Protein AF-A0A973MAS1-F1 (afdb_monomer_lite)

Foldseek 3Di:
DVVLQVQLVVLCVQLVVDPDNVSNVVSNVSSVVSVVVVVVVVVVVVVVVVVVVVVVVVVVVVVPPPPDD

Secondary structure (DSSP, 8-state):
-HHHHHHHHHHHHHHHH-SSHHHHHHHHHHHHHHHHHHHHHHHHHHHHHHHHHHHHHHHHHHHGGG---

Structure (mmCIF, N/CA/C/O backbone):
data_AF-A0A973MAS1-F1
#
_entry.id   AF-A0A973MAS1-F1
#
loop_
_atom_site.group_PDB
_atom_site.id
_atom_site.type_symbol
_atom_site.label_atom_id
_atom_site.label_alt_id
_atom_site.label_comp_id
_atom_site.label_asym_id
_atom_site.label_entity_id
_atom_site.label_seq_id
_atom_site.pdbx_PDB_ins_code
_atom_site.Cartn_x
_atom_site.Cartn_y
_atom_site.Cartn_z
_atom_site.occupancy
_atom_site.B_iso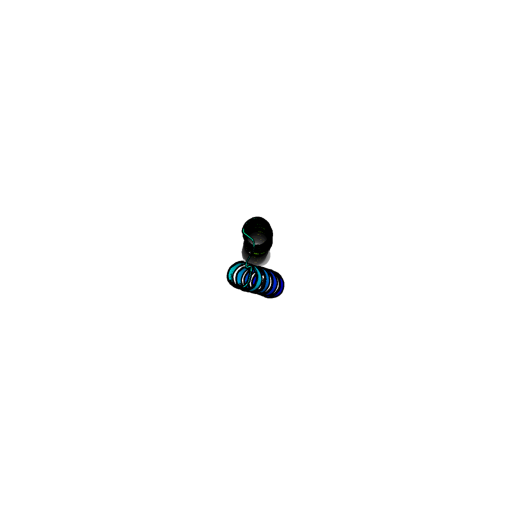_or_equiv
_atom_site.auth_seq_id
_atom_site.auth_comp_id
_atom_site.auth_asym_id
_atom_site.auth_atom_id
_atom_site.pdbx_PDB_model_num
ATOM 1 N N . MET A 1 1 ? 4.506 -4.494 -3.906 1.00 88.44 1 MET A N 1
ATOM 2 C CA . MET A 1 1 ? 3.098 -4.082 -3.712 1.00 88.44 1 MET A CA 1
ATOM 3 C C . MET A 1 1 ? 2.497 -4.806 -2.513 1.00 88.44 1 MET A C 1
ATOM 5 O O . MET A 1 1 ? 1.922 -4.156 -1.651 1.00 88.44 1 MET A O 1
ATOM 9 N N . GLN A 1 2 ? 2.755 -6.118 -2.394 1.00 93.25 2 GLN A N 1
ATOM 10 C CA . GLN A 1 2 ? 2.292 -6.992 -1.303 1.00 93.25 2 GLN A CA 1
ATOM 11 C C . GLN A 1 2 ? 2.442 -6.436 0.117 1.00 93.25 2 GLN A C 1
ATOM 13 O O . GLN A 1 2 ? 1.528 -6.589 0.914 1.00 93.25 2 GLN A O 1
ATOM 18 N N . PHE A 1 3 ? 3.553 -5.765 0.442 1.00 96.88 3 PHE A N 1
ATOM 19 C CA . PHE A 1 3 ? 3.725 -5.169 1.770 1.00 96.88 3 PHE A CA 1
ATOM 20 C C . PHE A 1 3 ? 2.634 -4.134 2.089 1.00 96.88 3 PHE A C 1
ATOM 22 O O . PHE A 1 3 ? 2.045 -4.177 3.163 1.00 96.88 3 PHE A O 1
ATOM 29 N N . PHE A 1 4 ? 2.334 -3.230 1.153 1.00 97.25 4 PHE A N 1
ATOM 30 C CA . PHE A 1 4 ? 1.306 -2.206 1.351 1.00 97.25 4 PHE A CA 1
ATOM 31 C C . PHE A 1 4 ? -0.091 -2.823 1.436 1.00 97.25 4 PHE A C 1
ATOM 33 O O . PHE A 1 4 ? -0.867 -2.432 2.301 1.00 97.25 4 PHE A O 1
ATOM 40 N N . LEU A 1 5 ? -0.372 -3.842 0.618 1.00 97.75 5 LEU A N 1
ATOM 41 C CA . LEU A 1 5 ? -1.633 -4.586 0.679 1.00 97.75 5 LEU A CA 1
ATOM 42 C C . LEU A 1 5 ? -1.809 -5.295 2.028 1.00 97.75 5 LEU A C 1
ATOM 44 O O . LEU A 1 5 ? -2.841 -5.135 2.664 1.00 97.75 5 LEU A O 1
ATOM 48 N N . ALA A 1 6 ? -0.770 -5.961 2.540 1.00 98.31 6 ALA A N 1
ATOM 49 C CA . ALA A 1 6 ? -0.819 -6.602 3.854 1.00 98.31 6 ALA A CA 1
ATOM 50 C C . ALA A 1 6 ? -1.082 -5.595 4.990 1.00 98.31 6 ALA A C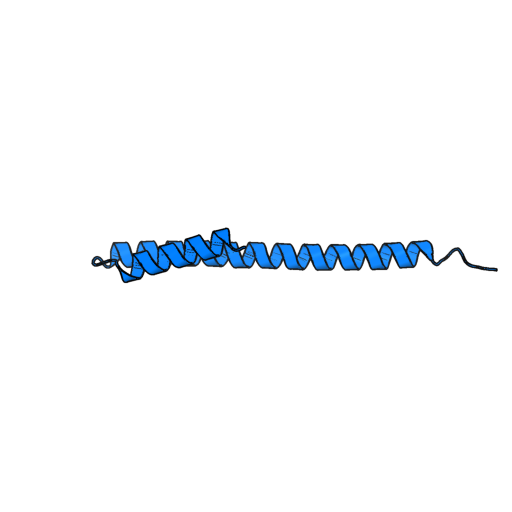 1
ATOM 52 O O . ALA A 1 6 ? -1.796 -5.895 5.945 1.00 98.31 6 ALA A O 1
ATOM 53 N N . ARG A 1 7 ? -0.530 -4.376 4.894 1.00 98.44 7 ARG A N 1
ATOM 54 C CA . ARG A 1 7 ? -0.809 -3.296 5.857 1.00 98.44 7 ARG A CA 1
ATOM 55 C C . ARG A 1 7 ? -2.238 -2.761 5.738 1.00 98.44 7 ARG A C 1
ATOM 57 O O . ARG A 1 7 ? -2.832 -2.449 6.769 1.00 98.44 7 ARG A O 1
ATOM 64 N N . ALA A 1 8 ?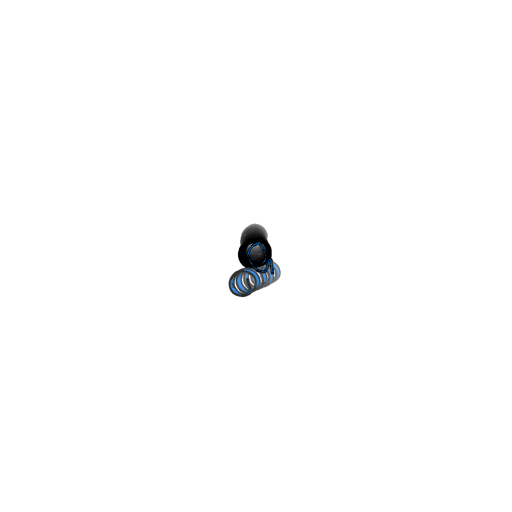 -2.782 -2.671 4.524 1.00 98.50 8 ALA A N 1
ATOM 65 C CA . ALA A 1 8 ? -4.177 -2.300 4.301 1.00 98.50 8 ALA A CA 1
ATOM 66 C C . ALA A 1 8 ? -5.129 -3.354 4.889 1.00 98.50 8 ALA A C 1
ATOM 68 O O . ALA A 1 8 ? -6.019 -3.009 5.663 1.00 98.50 8 ALA A O 1
ATOM 69 N N . ASP A 1 9 ? -4.874 -4.637 4.619 1.00 98.56 9 ASP A N 1
ATOM 70 C CA . ASP A 1 9 ? -5.665 -5.756 5.138 1.00 98.56 9 ASP A CA 1
ATOM 71 C C . ASP A 1 9 ? -5.653 -5.809 6.669 1.00 98.56 9 ASP A C 1
ATOM 73 O O . ASP A 1 9 ? -6.701 -5.990 7.292 1.00 98.56 9 ASP A O 1
ATOM 77 N N . GLN A 1 10 ? -4.485 -5.592 7.281 1.00 98.56 10 GLN A N 1
ATOM 78 C CA . GLN A 1 10 ? -4.352 -5.506 8.734 1.00 98.56 10 GLN A CA 1
ATOM 79 C C . GLN A 1 10 ? -5.181 -4.347 9.305 1.00 98.56 10 GLN A C 1
ATOM 81 O O . GLN A 1 10 ? -5.933 -4.535 10.258 1.00 98.56 10 GLN A O 1
ATOM 86 N N . ALA A 1 11 ? -5.083 -3.154 8.711 1.00 98.50 11 ALA A N 1
ATOM 87 C CA . ALA A 1 11 ? -5.843 -1.990 9.161 1.00 98.50 11 ALA A CA 1
ATOM 88 C C . ALA A 1 11 ? -7.360 -2.193 9.010 1.00 98.50 11 ALA A C 1
ATOM 90 O O . ALA A 1 11 ? -8.124 -1.773 9.880 1.00 98.50 11 ALA A O 1
ATOM 91 N N . ARG A 1 12 ? -7.797 -2.882 7.950 1.00 98.50 12 ARG A N 1
ATOM 92 C CA . ARG A 1 12 ? -9.195 -3.279 7.765 1.00 98.50 12 ARG A CA 1
ATOM 93 C C . ARG A 1 12 ? -9.649 -4.239 8.863 1.00 98.50 12 ARG A C 1
ATOM 95 O O . ARG A 1 12 ? -10.680 -4.003 9.482 1.00 98.50 12 ARG A O 1
ATOM 102 N N . ALA A 1 13 ? -8.868 -5.281 9.154 1.00 98.62 13 ALA A N 1
ATOM 103 C CA . ALA A 1 13 ? -9.185 -6.230 10.223 1.00 98.62 13 ALA A CA 1
ATOM 104 C C . ALA A 1 13 ? -9.294 -5.538 11.596 1.00 98.62 13 ALA A C 1
ATOM 106 O O . ALA A 1 13 ? -10.213 -5.817 12.364 1.00 98.62 13 ALA A O 1
ATOM 107 N N . GLU A 1 14 ? -8.405 -4.584 11.880 1.00 98.38 14 GLU A N 1
ATOM 108 C CA . GLU A 1 14 ? -8.463 -3.760 13.092 1.00 98.38 14 GLU A CA 1
ATOM 109 C C . GLU A 1 14 ? -9.710 -2.864 13.134 1.00 98.38 14 GLU A C 1
ATOM 111 O O . GLU A 1 14 ? -10.317 -2.716 14.194 1.00 98.38 14 GLU A O 1
ATOM 116 N N . ALA A 1 15 ? -10.129 -2.293 11.999 1.00 98.38 15 ALA A N 1
ATOM 117 C CA . ALA A 1 15 ? -11.359 -1.506 11.920 1.00 98.38 15 ALA A CA 1
ATOM 118 C C . ALA A 1 15 ? -12.606 -2.358 12.199 1.00 98.38 15 ALA A C 1
ATOM 120 O O . ALA A 1 15 ? -13.516 -1.910 12.897 1.00 98.38 15 ALA A O 1
ATOM 121 N N . GLU A 1 16 ? -12.653 -3.583 11.678 1.00 98.31 16 GLU A N 1
ATOM 122 C CA . GLU A 1 16 ? -13.769 -4.501 11.919 1.00 98.31 16 GLU A CA 1
ATOM 123 C C . GLU A 1 16 ? -13.828 -4.951 13.386 1.00 98.31 16 GLU A C 1
ATOM 125 O O . GLU A 1 16 ? -14.906 -4.987 13.979 1.00 98.31 16 GLU A O 1
ATOM 130 N N . ALA A 1 17 ? -12.672 -5.191 14.012 1.00 98.44 17 ALA A N 1
ATOM 131 C CA . ALA A 1 17 ? -12.583 -5.548 15.428 1.00 98.44 17 ALA A CA 1
ATOM 132 C C . ALA A 1 17 ? -12.832 -4.368 16.392 1.00 98.44 17 ALA A C 1
ATOM 134 O O . ALA A 1 17 ? -13.077 -4.583 17.581 1.00 98.44 17 ALA A O 1
ATOM 135 N N . ALA A 1 18 ? -12.752 -3.120 15.918 1.00 98.12 18 ALA A N 1
ATOM 136 C CA . ALA A 1 18 ? -12.904 -1.944 16.765 1.00 98.12 18 ALA A CA 1
ATOM 137 C C . ALA A 1 18 ? -14.326 -1.833 17.342 1.00 98.12 18 ALA A C 1
ATOM 139 O O . ALA A 1 18 ? -15.327 -1.875 16.624 1.00 98.12 18 ALA A O 1
ATOM 140 N N . THR A 1 19 ? -14.415 -1.616 18.653 1.00 98.06 19 THR A N 1
ATOM 141 C CA . THR A 1 19 ? -15.682 -1.382 19.369 1.00 98.06 19 THR A CA 1
ATOM 142 C C . THR A 1 19 ? -16.031 0.101 19.489 1.00 98.06 19 THR A C 1
ATOM 144 O O . THR A 1 19 ? -17.190 0.441 19.699 1.00 98.06 19 THR A O 1
ATOM 147 N N . LEU A 1 20 ? -15.041 0.985 19.329 1.00 98.56 20 LEU A N 1
ATOM 148 C CA . LEU A 1 20 ? -15.201 2.437 19.384 1.00 98.56 20 LEU A CA 1
ATOM 149 C C . LEU A 1 20 ? -15.134 3.036 17.977 1.00 98.56 20 LEU A C 1
ATOM 151 O O . LEU A 1 20 ? -14.205 2.754 17.217 1.00 98.56 20 LEU A O 1
ATOM 155 N N . ASP A 1 21 ? -16.070 3.927 17.658 1.00 98.25 21 ASP A N 1
ATOM 156 C CA . ASP A 1 21 ? -16.199 4.485 16.306 1.00 98.25 21 ASP A CA 1
ATOM 157 C C . ASP A 1 21 ? -14.976 5.290 15.860 1.00 98.25 21 ASP A C 1
ATOM 159 O O . ASP A 1 21 ? -14.499 5.122 14.740 1.00 98.25 21 ASP A O 1
ATOM 163 N N . HIS A 1 22 ? -14.394 6.096 16.749 1.00 97.75 22 HIS A N 1
ATOM 164 C CA . HIS A 1 22 ? -13.196 6.879 16.428 1.00 97.75 22 HIS A CA 1
ATOM 165 C C . HIS A 1 22 ? -11.964 5.994 16.159 1.00 97.75 22 HIS A C 1
ATOM 167 O O . HIS A 1 22 ? -11.085 6.363 15.378 1.00 97.75 22 HIS A O 1
ATOM 173 N N . VAL A 1 23 ? -11.897 4.807 16.775 1.00 98.25 23 VAL A N 1
ATOM 174 C CA . VAL A 1 23 ? -10.847 3.818 16.488 1.00 98.25 23 VAL A CA 1
ATOM 175 C C . VAL A 1 23 ? -11.091 3.202 15.113 1.00 98.25 23 VAL A C 1
ATOM 177 O O . VAL A 1 23 ? -10.180 3.191 14.286 1.00 98.25 23 VAL A O 1
ATOM 180 N N . ARG A 1 24 ? -12.332 2.783 14.830 1.00 98.69 24 ARG A N 1
ATOM 181 C CA . ARG A 1 24 ? -12.742 2.249 13.522 1.00 98.69 24 ARG A CA 1
ATOM 182 C C . ARG A 1 24 ? -12.415 3.221 12.390 1.00 98.69 24 ARG A C 1
ATOM 184 O O . ARG A 1 24 ? -11.825 2.827 11.387 1.00 98.69 24 ARG A O 1
ATOM 191 N N . GLU A 1 25 ? -12.758 4.495 12.555 1.00 98.56 25 GLU A N 1
ATOM 192 C CA . GLU A 1 25 ? -12.504 5.537 11.559 1.00 98.56 25 GLU A CA 1
ATOM 193 C C . GLU A 1 25 ? -11.003 5.745 11.320 1.00 98.56 25 GLU A C 1
ATOM 195 O O . GLU A 1 25 ? -10.546 5.807 10.174 1.00 98.56 25 GLU A O 1
ATOM 200 N N . ARG A 1 26 ? -10.202 5.794 12.393 1.00 98.50 26 ARG A N 1
ATOM 201 C CA . ARG A 1 26 ? -8.743 5.894 12.276 1.00 98.50 26 ARG A CA 1
ATOM 202 C C . ARG A 1 26 ? -8.154 4.693 11.532 1.00 98.50 26 ARG A C 1
ATOM 204 O O . ARG A 1 26 ? -7.279 4.892 10.687 1.00 98.50 26 ARG A O 1
ATOM 211 N N . CYS A 1 27 ? -8.623 3.480 11.818 1.00 98.56 27 CYS A N 1
ATOM 212 C CA . CYS A 1 27 ? -8.186 2.266 11.132 1.00 98.56 27 CYS A CA 1
ATOM 213 C C . CYS A 1 27 ? -8.575 2.287 9.643 1.00 98.56 27 CYS A C 1
ATOM 215 O O . CYS A 1 27 ? -7.711 2.061 8.801 1.00 98.56 27 CYS A O 1
ATOM 217 N N . ARG A 1 28 ? -9.801 2.700 9.292 1.00 98.56 28 ARG A N 1
ATOM 218 C CA . ARG A 1 28 ? -10.236 2.874 7.887 1.00 98.56 28 ARG A CA 1
ATOM 219 C C . ARG A 1 28 ? -9.407 3.909 7.126 1.00 98.56 28 ARG A C 1
ATOM 221 O O . ARG A 1 28 ? -9.050 3.706 5.970 1.00 98.56 28 ARG A O 1
ATOM 228 N N . ARG A 1 29 ? -9.037 5.019 7.771 1.00 98.69 29 ARG A N 1
ATOM 229 C CA . ARG A 1 29 ? -8.110 6.002 7.182 1.00 98.69 29 ARG A CA 1
ATOM 230 C C . ARG A 1 29 ? -6.723 5.408 6.932 1.00 98.69 29 ARG A C 1
ATOM 232 O O . ARG A 1 29 ? -6.096 5.729 5.927 1.00 98.69 29 ARG A O 1
ATOM 239 N N . SER A 1 30 ? -6.240 4.570 7.851 1.00 98.38 30 SER A N 1
ATOM 240 C CA . SER A 1 30 ? -4.970 3.852 7.697 1.00 98.38 30 SER A CA 1
ATOM 241 C C . SER A 1 30 ? -5.041 2.883 6.516 1.00 98.38 30 SER A C 1
ATOM 243 O O . SER A 1 30 ? -4.176 2.938 5.647 1.00 98.38 30 SER A O 1
ATOM 245 N N . GLU A 1 31 ? -6.100 2.071 6.431 1.00 98.62 31 GLU A N 1
ATOM 246 C CA . GLU A 1 31 ? -6.376 1.193 5.286 1.00 98.62 31 GLU A CA 1
ATOM 247 C C . GLU A 1 31 ? -6.325 1.975 3.969 1.00 98.62 31 GLU A C 1
ATOM 249 O O . GLU A 1 31 ? -5.533 1.639 3.092 1.00 98.62 31 GLU A O 1
ATOM 254 N N . ALA A 1 32 ? -7.087 3.067 3.858 1.00 98.62 32 ALA A N 1
ATOM 255 C CA . ALA A 1 32 ? -7.128 3.888 2.650 1.00 98.62 32 ALA A CA 1
ATOM 256 C C . ALA A 1 32 ? -5.743 4.436 2.253 1.00 98.62 32 ALA A C 1
ATOM 258 O O . ALA A 1 32 ? -5.388 4.436 1.072 1.00 98.62 32 ALA A O 1
ATOM 259 N N . ALA A 1 33 ? -4.937 4.871 3.227 1.00 98.69 33 ALA A N 1
ATOM 260 C CA . ALA A 1 33 ? -3.581 5.347 2.972 1.00 98.69 33 ALA A CA 1
ATOM 261 C C . ALA A 1 33 ? -2.662 4.228 2.451 1.00 98.69 33 ALA A C 1
ATOM 263 O O . ALA A 1 33 ? -1.896 4.449 1.510 1.00 98.69 33 ALA A O 1
ATOM 264 N N . TRP A 1 34 ? -2.746 3.025 3.025 1.00 98.50 34 TRP A N 1
ATOM 265 C CA . TRP A 1 34 ? -1.959 1.877 2.574 1.00 98.50 34 TRP A CA 1
ATOM 266 C C . TRP A 1 34 ? -2.377 1.395 1.184 1.00 98.50 34 TRP A C 1
ATOM 268 O O . TRP A 1 34 ? -1.505 1.158 0.347 1.00 98.50 34 TRP A O 1
ATOM 278 N N . SER A 1 35 ? -3.679 1.337 0.901 1.00 98.38 35 SER A N 1
ATOM 279 C CA . SER A 1 35 ? -4.199 0.995 -0.427 1.00 98.38 35 SER A CA 1
ATOM 280 C C . SER A 1 35 ? -3.721 1.988 -1.489 1.00 98.38 35 SER A C 1
ATOM 282 O O . SER A 1 35 ? -3.166 1.584 -2.507 1.00 98.38 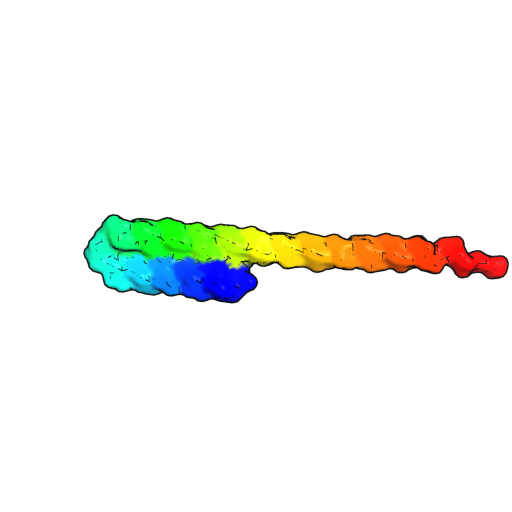35 SER A O 1
ATOM 284 N N . ALA A 1 36 ? -3.781 3.295 -1.213 1.00 98.50 36 ALA A N 1
ATOM 285 C CA . ALA A 1 36 ? -3.282 4.312 -2.141 1.00 98.50 36 ALA A CA 1
ATOM 286 C C . ALA A 1 36 ? -1.770 4.181 -2.429 1.00 98.50 36 ALA A C 1
ATOM 288 O O . ALA A 1 36 ? -1.308 4.465 -3.542 1.00 98.50 36 ALA A O 1
ATOM 289 N N . LEU A 1 37 ? -0.977 3.750 -1.439 1.00 98.25 37 LEU A N 1
ATOM 290 C CA . LEU A 1 37 ? 0.445 3.453 -1.631 1.00 98.25 37 LEU A CA 1
ATOM 291 C C . LEU A 1 37 ? 0.662 2.194 -2.474 1.00 98.25 37 LEU A C 1
ATOM 293 O O . LEU A 1 37 ? 1.558 2.198 -3.321 1.00 98.25 37 LEU A O 1
ATOM 297 N N . ALA A 1 38 ? -0.153 1.152 -2.285 1.00 98.38 38 ALA A N 1
ATOM 298 C CA . ALA A 1 38 ? -0.122 -0.043 -3.123 1.00 98.38 38 ALA A CA 1
ATOM 299 C C . ALA A 1 38 ? -0.383 0.315 -4.595 1.00 98.38 38 ALA A C 1
ATOM 301 O O . ALA A 1 38 ? 0.443 -0.008 -5.449 1.00 98.38 38 ALA A O 1
ATOM 302 N N . ASP A 1 39 ? -1.432 1.094 -4.867 1.00 97.94 39 ASP A N 1
ATOM 303 C CA . ASP A 1 39 ? -1.792 1.545 -6.216 1.00 97.94 39 ASP A CA 1
ATOM 304 C C . ASP A 1 39 ? -0.692 2.403 -6.849 1.00 97.94 39 ASP A C 1
ATOM 306 O O . ASP A 1 39 ? -0.382 2.310 -8.039 1.00 97.94 39 ASP A O 1
ATOM 310 N N . LYS A 1 40 ? -0.074 3.300 -6.070 1.00 97.75 40 LYS A N 1
ATOM 311 C CA . LYS A 1 40 ? 1.048 4.112 -6.558 1.00 97.75 40 LYS A CA 1
ATOM 312 C C . LYS A 1 40 ? 2.247 3.235 -6.920 1.00 97.75 40 LYS A C 1
ATOM 314 O O . LYS A 1 40 ? 2.902 3.490 -7.935 1.00 97.75 40 LYS A O 1
ATOM 319 N N . ALA A 1 41 ? 2.542 2.234 -6.100 1.00 97.19 41 ALA A N 1
ATOM 320 C CA . ALA A 1 41 ? 3.662 1.339 -6.321 1.00 97.19 41 ALA A CA 1
ATOM 321 C C . ALA A 1 41 ? 3.424 0.461 -7.566 1.00 97.19 41 ALA A C 1
ATOM 323 O O . ALA A 1 41 ? 4.315 0.377 -8.411 1.00 97.19 41 ALA A O 1
ATOM 324 N N . GLU A 1 42 ? 2.210 -0.067 -7.750 1.00 97.12 42 GLU A N 1
ATOM 325 C CA . GLU A 1 42 ? 1.831 -0.843 -8.939 1.00 97.12 42 GLU A CA 1
ATOM 326 C C . GLU A 1 42 ? 1.932 0.006 -10.214 1.00 97.12 42 GLU A C 1
ATOM 328 O O . GLU A 1 42 ? 2.549 -0.393 -11.203 1.00 97.12 42 GLU A O 1
ATOM 333 N N . ARG A 1 43 ? 1.406 1.238 -10.185 1.00 97.25 43 ARG A N 1
ATOM 334 C CA . ARG A 1 43 ? 1.544 2.173 -11.313 1.00 97.25 43 ARG A CA 1
ATOM 335 C C . ARG A 1 43 ? 3.005 2.441 -11.663 1.00 97.25 43 ARG A C 1
ATOM 337 O O . ARG A 1 43 ? 3.341 2.518 -12.841 1.00 97.25 43 ARG A O 1
ATOM 344 N N . SER A 1 44 ? 3.864 2.575 -10.656 1.00 96.69 44 SER A N 1
ATOM 345 C CA . SER A 1 44 ? 5.299 2.803 -10.853 1.00 96.69 44 SER A CA 1
ATOM 346 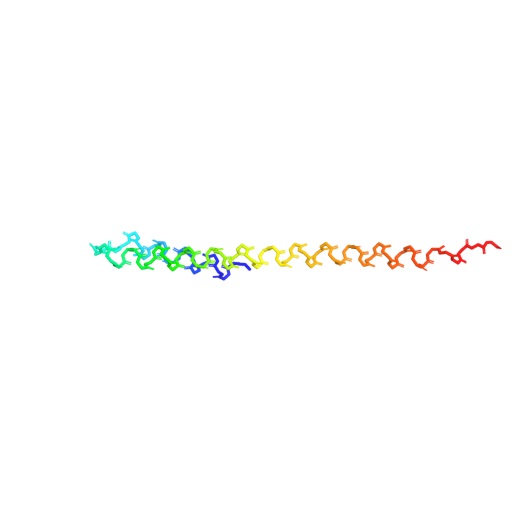C C . SER A 1 44 ? 6.005 1.588 -11.459 1.00 96.69 44 SER A C 1
ATOM 348 O O . SER A 1 44 ? 6.932 1.754 -12.246 1.00 96.69 44 SER A O 1
ATOM 350 N N . GLU A 1 45 ? 5.594 0.366 -11.114 1.00 96.25 45 GLU A N 1
ATOM 351 C CA . GLU A 1 45 ? 6.084 -0.853 -11.772 1.00 96.25 45 GLU A CA 1
ATOM 352 C C . GLU A 1 45 ? 5.665 -0.907 -13.233 1.00 96.25 45 GLU A C 1
ATOM 354 O O . GLU A 1 45 ? 6.526 -0.986 -14.105 1.00 96.25 45 GLU A O 1
ATOM 359 N N . ARG A 1 46 ? 4.375 -0.713 -13.515 1.00 96.50 46 ARG A N 1
ATOM 360 C CA . ARG A 1 46 ? 3.869 -0.706 -14.890 1.00 96.50 46 ARG A CA 1
ATOM 361 C C . ARG A 1 46 ? 4.583 0.318 -15.773 1.00 96.50 46 ARG A C 1
ATOM 363 O O . ARG A 1 46 ? 4.893 0.022 -16.923 1.00 96.50 46 ARG A O 1
ATOM 370 N N . LEU A 1 47 ? 4.836 1.521 -15.254 1.00 97.00 47 LEU A N 1
ATOM 371 C CA . LEU A 1 47 ? 5.566 2.553 -15.993 1.00 97.00 47 LEU A CA 1
ATOM 372 C C . LEU A 1 47 ? 7.012 2.132 -16.280 1.00 97.00 47 LEU A C 1
ATOM 374 O O . LEU A 1 47 ? 7.483 2.325 -17.396 1.00 97.00 47 LEU A O 1
ATOM 378 N N . ARG A 1 48 ? 7.697 1.505 -15.316 1.00 95.88 48 ARG A N 1
ATOM 379 C CA . ARG A 1 48 ? 9.055 0.981 -15.527 1.00 95.88 48 ARG A CA 1
ATOM 380 C C . ARG A 1 48 ? 9.087 -0.117 -16.588 1.00 95.88 48 ARG A C 1
ATOM 382 O O . ARG A 1 48 ? 9.972 -0.092 -17.439 1.00 95.88 48 ARG A O 1
ATOM 389 N N . ASP A 1 49 ? 8.113 -1.021 -16.587 1.00 96.94 49 ASP A N 1
ATOM 390 C CA . ASP A 1 49 ? 8.015 -2.077 -17.601 1.00 96.94 49 ASP A CA 1
ATOM 391 C C . ASP A 1 49 ? 7.757 -1.498 -18.998 1.00 96.94 49 ASP A C 1
ATOM 393 O O . ASP A 1 49 ? 8.344 -1.941 -19.985 1.00 96.94 49 ASP A O 1
ATOM 397 N N . GLN A 1 50 ? 6.902 -0.477 -19.093 1.00 96.25 50 GLN A N 1
ATOM 398 C CA . GLN A 1 50 ? 6.650 0.245 -20.342 1.00 96.25 50 GLN A CA 1
ATOM 399 C C . GLN A 1 50 ? 7.904 0.976 -20.834 1.00 96.25 50 GLN A C 1
ATOM 401 O O . GLN A 1 50 ? 8.225 0.917 -22.019 1.00 96.25 50 GLN A O 1
ATOM 406 N N . ASP A 1 51 ? 8.641 1.632 -19.938 1.00 95.69 51 ASP A N 1
ATOM 407 C CA . ASP A 1 51 ? 9.900 2.300 -20.268 1.00 95.69 51 ASP A CA 1
ATOM 408 C C . ASP A 1 51 ? 10.963 1.316 -20.749 1.00 95.69 51 ASP A C 1
ATOM 410 O O . ASP A 1 51 ? 11.665 1.604 -21.718 1.00 95.69 51 ASP A O 1
ATOM 414 N N . ALA A 1 52 ? 11.074 0.152 -20.106 1.00 95.44 52 ALA A N 1
ATOM 415 C CA . ALA A 1 52 ? 12.004 -0.893 -20.515 1.00 95.44 52 ALA A CA 1
ATOM 416 C C . ALA A 1 52 ? 11.696 -1.395 -21.933 1.00 95.44 52 ALA A C 1
ATOM 418 O O . ALA A 1 52 ? 12.611 -1.496 -22.748 1.00 95.44 52 ALA A O 1
ATOM 419 N N . LYS A 1 53 ? 10.414 -1.621 -22.254 1.00 94.69 53 LYS A N 1
ATOM 420 C CA . LYS A 1 53 ? 9.975 -2.010 -23.606 1.00 94.69 53 LYS A CA 1
ATOM 421 C C . LYS A 1 53 ? 10.307 -0.942 -24.642 1.00 94.69 53 LYS A C 1
ATOM 423 O O . LYS A 1 53 ? 10.986 -1.241 -25.614 1.00 94.69 53 LYS A O 1
ATOM 428 N N . ARG A 1 54 ? 9.938 0.319 -24.381 1.00 94.00 54 ARG A N 1
ATOM 429 C CA . ARG A 1 54 ? 10.237 1.442 -25.288 1.00 94.00 54 ARG A CA 1
ATOM 430 C C . ARG A 1 54 ? 11.733 1.601 -25.544 1.00 94.00 54 ARG A C 1
ATOM 432 O O . ARG A 1 54 ? 12.143 1.883 -26.664 1.00 94.00 54 ARG A O 1
ATOM 439 N N . LYS A 1 55 ? 12.559 1.431 -24.508 1.00 92.00 55 LYS A N 1
AT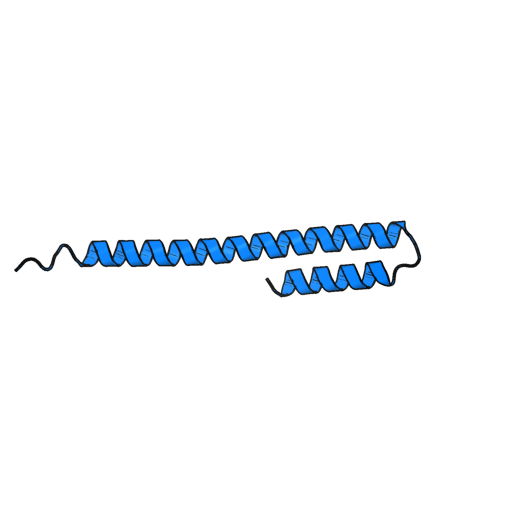OM 440 C CA . LYS A 1 55 ? 14.020 1.484 -24.644 1.00 92.00 55 LYS A CA 1
ATOM 441 C C . LYS A 1 55 ? 14.569 0.306 -25.443 1.00 92.00 55 LYS A C 1
ATOM 443 O O . LYS A 1 55 ? 15.485 0.521 -26.225 1.00 92.00 55 LYS A O 1
ATOM 448 N N . ALA A 1 56 ? 14.033 -0.900 -25.257 1.00 91.75 56 ALA A N 1
ATOM 449 C CA . ALA A 1 56 ? 14.428 -2.071 -26.036 1.00 91.75 56 ALA A CA 1
ATOM 450 C C . ALA A 1 56 ? 14.072 -1.902 -27.522 1.00 91.75 56 ALA A C 1
ATOM 452 O O . ALA A 1 56 ? 14.946 -2.064 -28.365 1.00 91.75 56 ALA A O 1
ATOM 453 N N . GLU A 1 57 ? 12.847 -1.464 -27.828 1.00 90.88 57 GLU A N 1
ATOM 454 C CA . GLU A 1 57 ? 12.393 -1.156 -29.194 1.00 90.88 57 GLU A CA 1
ATOM 455 C C . GLU A 1 57 ? 13.261 -0.068 -29.847 1.00 90.88 57 GLU A C 1
ATOM 457 O O . GLU A 1 57 ? 13.692 -0.202 -30.990 1.00 90.88 57 GLU A O 1
ATOM 462 N N . ALA A 1 58 ? 13.581 1.000 -29.108 1.00 88.69 58 ALA A N 1
ATOM 463 C CA . ALA A 1 58 ? 14.472 2.051 -29.592 1.00 88.69 58 ALA A CA 1
ATOM 464 C C . ALA A 1 58 ? 15.913 1.556 -29.805 1.00 88.69 58 ALA A C 1
ATOM 466 O O . ALA A 1 58 ? 16.567 1.981 -30.753 1.00 88.69 58 ALA A O 1
ATOM 467 N N . ALA A 1 59 ? 16.419 0.669 -28.943 1.00 84.75 59 ALA A N 1
ATOM 468 C CA . ALA A 1 59 ? 17.747 0.084 -29.102 1.00 84.75 59 ALA A CA 1
ATOM 469 C C . ALA A 1 59 ? 17.817 -0.840 -30.329 1.00 84.75 59 ALA A C 1
ATOM 471 O O . ALA A 1 59 ? 18.805 -0.790 -31.055 1.00 84.75 59 ALA A O 1
ATOM 472 N N . GLU A 1 60 ? 16.769 -1.623 -30.587 1.00 76.94 60 GLU A N 1
ATOM 473 C CA . GLU A 1 60 ? 16.654 -2.502 -31.758 1.00 76.94 60 GLU A CA 1
ATOM 474 C C . GLU A 1 60 ? 16.543 -1.697 -33.066 1.00 76.94 60 GLU A C 1
ATOM 476 O O . GLU A 1 60 ? 17.262 -1.959 -34.029 1.00 76.94 60 GLU A O 1
ATOM 481 N N . ALA A 1 61 ? 15.761 -0.613 -33.069 1.00 75.38 61 ALA A N 1
ATOM 482 C CA . ALA A 1 61 ? 15.678 0.305 -34.208 1.00 75.38 61 ALA A CA 1
ATOM 483 C C . ALA A 1 61 ? 17.000 1.046 -34.499 1.00 75.38 61 ALA A C 1
ATOM 485 O O . ALA A 1 61 ? 17.240 1.470 -35.629 1.00 75.38 61 ALA A O 1
ATOM 486 N N . VAL A 1 62 ? 17.864 1.218 -33.491 1.00 75.44 62 VAL A N 1
ATOM 487 C CA . VAL A 1 62 ? 19.195 1.837 -33.630 1.00 75.44 62 VAL A CA 1
ATOM 488 C C . VAL A 1 62 ? 20.260 0.832 -34.078 1.00 75.44 62 VAL A C 1
ATOM 490 O O . VAL A 1 62 ? 21.260 1.247 -34.663 1.00 75.44 62 VAL A O 1
ATOM 493 N N . THR A 1 63 ? 20.074 -0.472 -33.856 1.00 65.12 63 THR A N 1
ATOM 494 C CA . THR A 1 63 ? 21.007 -1.516 -34.318 1.00 65.12 63 THR A CA 1
ATOM 495 C C . THR A 1 63 ? 20.704 -2.021 -35.734 1.00 65.12 63 THR A C 1
ATOM 497 O O . THR A 1 63 ? 21.621 -2.480 -36.417 1.00 65.12 63 THR A O 1
ATOM 500 N N . GLU A 1 64 ? 19.474 -1.869 -36.232 1.00 58.47 64 GLU A N 1
ATOM 501 C CA . GLU A 1 64 ? 19.086 -2.230 -37.606 1.00 58.47 64 GLU A CA 1
ATOM 502 C C . GLU A 1 64 ? 19.522 -1.298 -38.774 1.00 58.47 64 GLU A C 1
ATOM 504 O O . GLU A 1 64 ? 19.573 -1.791 -39.906 1.00 58.47 64 GLU A O 1
ATOM 509 N N . PRO A 1 65 ? 19.922 -0.014 -38.617 1.00 54.88 65 PRO A N 1
ATOM 510 C CA . PRO A 1 65 ? 20.147 0.873 -39.759 1.00 54.88 65 PRO A CA 1
ATOM 511 C C . PRO A 1 65 ? 21.496 0.653 -40.473 1.00 54.88 65 PRO A C 1
ATOM 513 O O . PRO A 1 65 ? 21.785 1.348 -41.444 1.00 54.88 65 PRO A O 1
ATOM 516 N N . THR A 1 66 ? 22.337 -0.298 -40.044 1.00 56.31 66 THR A N 1
ATOM 517 C CA . THR A 1 66 ? 23.665 -0.548 -40.654 1.00 56.31 66 THR A CA 1
ATOM 518 C C . THR A 1 66 ? 23.767 -1.866 -41.428 1.00 56.31 66 THR A C 1
ATOM 520 O O . THR A 1 66 ? 24.802 -2.142 -42.026 1.00 56.31 66 THR A O 1
ATOM 523 N N . ARG A 1 67 ? 22.701 -2.670 -41.538 1.00 59.44 67 ARG A N 1
ATOM 524 C CA . ARG A 1 67 ? 22.719 -3.842 -42.434 1.00 59.44 67 ARG A CA 1
ATOM 525 C C . ARG A 1 67 ? 22.302 -3.457 -43.862 1.00 59.44 67 ARG A C 1
ATOM 527 O O . ARG A 1 67 ? 21.404 -4.061 -44.437 1.00 59.44 67 ARG A O 1
ATOM 534 N N . VAL A 1 68 ? 22.951 -2.439 -44.432 1.00 57.12 68 VAL A N 1
ATOM 535 C CA . VAL A 1 68 ? 22.912 -2.180 -45.879 1.00 57.12 68 VAL A CA 1
ATOM 536 C C . VAL A 1 68 ? 24.138 -2.839 -46.512 1.00 57.12 68 VAL A C 1
ATOM 538 O O . VAL A 1 68 ? 25.257 -2.700 -46.029 1.00 57.12 68 VAL A O 1
ATOM 541 N N . ARG A 1 69 ? 23.809 -3.625 -47.533 1.00 50.00 69 ARG A N 1
ATOM 542 C CA . ARG A 1 69 ? 24.562 -4.586 -48.343 1.00 50.00 69 ARG A CA 1
ATOM 543 C C . ARG A 1 69 ? 25.912 -4.121 -48.886 1.00 50.00 69 ARG A C 1
ATOM 545 O O . ARG A 1 69 ? 25.998 -2.948 -49.303 1.00 50.00 69 ARG A O 1
#

Radius of gyration: 22.01 Å; chains: 1; bounding box: 41×14×68 Å

pLDDT: mean 91.91, std 12.73, range [50.0, 98.69]

Sequence (69 aa):
MQFFLARADQARAEAEAATLDHVRERCRRSEAAWSALADKAERSERLRDQDAKRKAEAAEAVTEPTRVR